Protein 1ODH (pdb70)

B-factor: mean 54.85, std 16.56, range [14.42, 100.0]

GO terms:
  GO:0005634 nucleus (C, IDA)
  GO:0003677 DNA binding (F, IDA)
  GO:0008270 zinc ion binding (F, IDA)
  GO:0060018 astrocyte fate commitment (P, IDA)
  GO:0003700 DNA-binding transcription factor activity (F, TAS)
  GO:0060143 positive regulation of syncytium formation by plasma membrane fusion (P, IGI)
  GO:0045944 positive regulation of transcription by RNA polymerase II (P, IMP)
  GO:0060670 branching involved in labyrinthine layer morphogenesis (P, IMP)
  GO:0060706 cell differentiation involved in embryonic placenta development (P, IMP)
  GO:0005515 protein binding (F, I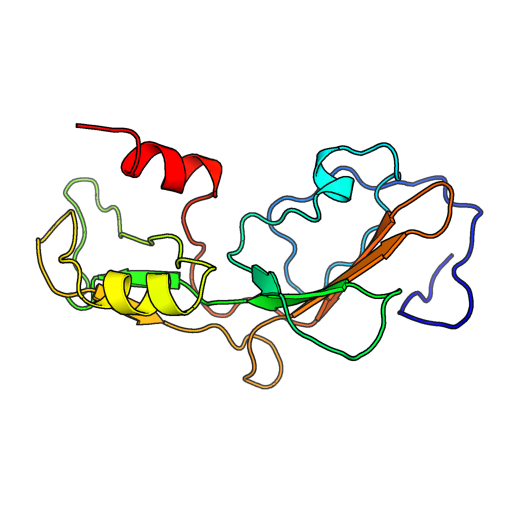PI)

Secondary structure (P-SEA, 3-state):
ccccccccccccccccccccccccccccccccccccccccccccccbbbbbbccccccbbbbbccccccccccccccbbbbbbbcccaaaaaaaaaaccccccccbbbbbbbcccccccbbbbbbbcccbbbbbbcbbbcccccccaaaaaaaaacc

Nearest PDB structures (foldseek):
  1odh-assembly1_A  TM=1.006E+00  e=2.316E-30  Mus musculus
  3tl1-assembly2_B  TM=2.366E-01  e=4.642E-01  Streptomyces coelicolor
  7wh0-assembly1_B-2  TM=6.502E-01  e=5.167E+00  Caenorhabditis elegans
  8epv-assembly1_A  TM=2.081E-01  e=7.929E+00  Felis catus

InterPro domains:
  IPR003902 Transcription regulator GCM domain [PF03615] (30-167)
  IPR003902 Transcription regulator GCM domain [PS50807] (14-169)
  IPR036115 GCM domain superfamily [SSF90073] (14-170)
  IPR039791 Chorion-specific transcription factor GCM [PTHR12414] (4-435)
  IPR043020 GCM domain, large subdomain [G3DSA:2.20.25.670] (44-157)
  IPR043021 GCM, small domain [G3DSA:3.30.70.3530] (79-167)

Solvent-accessible surface area: 10121 Å² total

Radius of gyration: 17.41 Å; Cα contacts (8 Å, |Δi|>4): 310; chains: 1; bounding box: 42×50×30 Å

CATH classification: 2.20.25.670 (+1 more: 3.30.70.3530)

Foldseek 3Di:
DPDDDPDPDDDDPDPDQDDDDAADFDWDKGWHFCVRVCVVVVHHQFQWEWDDPPDPFKTKTFGFAWKFAPVQDAAPVRHGATAHADRPVVVNVVVQQAADPGPRHGMDGGGWQQAVGGTKMKIWGADPRTIIITIGGGTPHDGHGGPVRNVVVVPDD

Structure (mmCIF, N/CA/C/O backbone):
data_1ODH
#
_entry.id   1ODH
#
_cell.length_a   41.810
_cell.length_b   52.910
_cell.length_c   62.970
_cell.angle_alpha   90.00
_cell.angle_beta   103.24
_cell.angle_gamma   90.00
#
_symmetry.space_group_name_H-M   'P 1 21 1'
#
loop_
_entity.id
_entity.type
_entity.pdbx_description
1 polymer MGCM1
2 polymer "5'-D(*CP*GP*AP*TP*GP*CP*GP*GP*GP*TP *GP*CP*A)-3'"
3 polymer "5'-D(*TP*GP*CP*AP*CP*CP*CP*GP*CP*AP *TP*CP*G)-3'"
4 non-polymer 'ZINC ION'
5 water water
#
loop_
_atom_site.group_PDB
_atom_site.id
_atom_site.type_symbol
_atom_site.label_atom_id
_atom_site.label_alt_id
_atom_site.label_comp_id
_atom_site.label_asym_id
_atom_site.label_entity_id
_atom_site.label_seq_id
_atom_site.pdbx_PDB_ins_code
_atom_site.Cartn_x
_atom_site.Cartn_y
_atom_site.Cartn_z
_atom_site.occupancy
_atom_site.B_iso_or_equiv
_atom_site.auth_seq_id
_atom_site.auth_comp_id
_atom_site.auth_asym_id
_atom_site.auth_atom_id
_atom_site.pdbx_PDB_model_num
ATOM 1 N N . LEU A 1 14 ? 10.476 41.086 57.572 1.00 86.83 14 LEU A N 1
ATOM 2 C CA . LEU A 1 14 ? 9.020 40.840 57.766 1.00 87.75 14 LEU A CA 1
ATOM 3 C C . LEU A 1 14 ? 8.757 39.378 58.120 1.00 88.21 14 LEU A C 1
ATOM 4 O O . LEU A 1 14 ? 9.624 38.704 58.676 1.00 88.27 14 LEU A O 1
ATOM 6 N N . SER A 1 15 ? 7.562 38.894 57.785 1.00 88.99 15 SER A N 1
ATOM 7 C CA . SER A 1 15 ? 7.162 37.517 58.081 1.00 89.24 15 SER A CA 1
ATOM 8 C C . SER A 1 15 ? 7.074 36.607 56.844 1.00 89.09 15 SER A C 1
ATOM 9 O O . SER A 1 15 ? 7.991 35.818 56.588 1.00 88.98 15 SER A O 1
ATOM 11 N N . TRP A 1 16 ? 5.968 36.703 56.099 1.00 88.88 16 TRP A N 1
ATOM 12 C CA . TRP A 1 16 ? 5.760 35.898 54.888 1.00 88.26 16 TRP A CA 1
ATOM 13 C C . TRP A 1 16 ? 6.888 36.165 53.885 1.00 87.69 16 TRP A C 1
ATOM 14 O O . TRP A 1 16 ? 7.405 37.282 53.809 1.00 88.21 16 TRP A O 1
ATOM 16 N N . ASP A 1 17 ? 7.239 35.157 53.093 1.00 85.49 17 ASP A N 1
ATOM 17 C CA . ASP A 1 17 ? 8.350 35.288 52.159 1.00 83.18 17 ASP A CA 1
ATOM 18 C C . ASP A 1 17 ? 8.206 34.128 51.179 1.00 82.92 17 ASP A C 1
ATOM 19 O O . ASP A 1 17 ? 7.917 33.014 51.603 1.00 82.63 17 ASP A O 1
ATOM 24 N N . ILE A 1 18 ? 8.370 34.384 49.882 1.00 82.85 18 ILE A N 1
ATOM 25 C CA . ILE A 1 18 ? 8.316 33.324 48.864 1.00 83.23 18 ILE A CA 1
ATOM 26 C C . ILE A 1 18 ? 9.025 33.794 47.583 1.00 84.35 18 ILE A C 1
ATOM 27 O O . ILE A 1 18 ? 10.171 34.236 47.628 1.00 84.12 18 ILE A O 1
ATOM 32 N N . ASN A 1 19 ? 8.357 33.679 46.443 1.00 85.70 19 ASN A N 1
ATOM 33 C CA . ASN A 1 19 ? 8.919 34.105 45.165 1.00 86.30 19 ASN A CA 1
ATOM 34 C C . ASN A 1 19 ? 8.023 35.256 44.749 1.00 87.17 19 ASN A C 1
ATOM 35 O O . ASN A 1 19 ? 8.021 35.701 43.603 1.00 86.68 19 ASN A O 1
ATOM 40 N N . ASP A 1 20 ? 7.249 35.717 45.725 1.00 88.32 20 ASP A N 1
ATOM 41 C CA . ASP A 1 20 ? 6.297 36.801 45.559 1.00 89.41 20 ASP A CA 1
ATOM 42 C C . ASP A 1 20 ? 6.774 37.930 44.669 1.00 89.96 20 ASP A C 1
ATOM 43 O O . ASP A 1 20 ? 7.964 38.043 44.364 1.00 89.83 20 ASP A O 1
ATOM 48 N N . VAL A 1 21 ? 5.819 38.764 44.261 1.00 90.70 21 VAL A N 1
ATOM 49 C CA . VAL A 1 21 ? 6.093 39.912 43.408 1.00 91.11 21 VAL A CA 1
ATOM 50 C C . VAL A 1 21 ? 7.280 40.676 43.971 1.00 91.82 21 VAL A C 1
ATOM 51 O O . VAL A 1 21 ? 8.366 40.685 43.375 1.00 92.07 21 VAL A O 1
ATOM 55 N N . LYS A 1 22 ? 7.080 41.306 45.125 1.00 91.32 22 LYS A N 1
ATOM 56 C CA . LYS A 1 22 ? 8.159 42.042 45.739 1.00 90.96 22 LYS A CA 1
ATOM 57 C C . LYS A 1 22 ? 8.473 41.597 47.150 1.00 90.59 22 LYS A C 1
ATOM 58 O O . LYS A 1 22 ? 7.590 41.344 47.973 1.00 89.88 22 LYS A O 1
ATOM 64 N N . LEU A 1 23 ? 9.771 41.483 47.388 1.00 90.49 23 LEU A N 1
ATOM 65 C CA . LEU A 1 23 ? 10.327 41.058 48.658 1.00 91.17 23 LEU A CA 1
ATOM 66 C C . LEU A 1 23 ? 10.601 42.277 49.535 1.00 92.14 23 LEU A C 1
ATOM 67 O O . LEU A 1 23 ? 11.128 43.285 49.059 1.00 92.87 23 LEU A O 1
ATOM 72 N N . PRO A 1 24 ? 10.262 42.198 50.830 1.00 92.41 24 PRO A N 1
ATOM 73 C CA . PRO A 1 24 ? 10.502 43.330 51.733 1.00 93.01 24 PRO A CA 1
ATOM 74 C C . PRO A 1 24 ? 11.978 43.713 51.692 1.00 93.60 24 PRO A C 1
ATOM 75 O O . PRO A 1 24 ? 12.808 42.930 51.229 1.00 93.18 24 PRO A O 1
ATOM 79 N N . GLN A 1 25 ? 12.317 44.907 52.169 1.00 94.49 25 GLN A N 1
ATOM 80 C CA . GLN A 1 25 ? 13.715 45.316 52.148 1.00 95.70 25 GLN A CA 1
ATOM 81 C C . GLN A 1 25 ? 14.209 46.108 53.351 1.00 95.98 25 GLN A C 1
ATOM 82 O O . GLN A 1 25 ? 15.028 47.018 53.219 1.00 95.72 25 GLN A O 1
ATOM 88 N N . ASN A 1 26 ? 13.716 45.743 54.528 1.00 96.66 26 ASN A N 1
ATOM 89 C CA . ASN A 1 26 ? 14.122 46.391 55.766 1.00 97.64 26 ASN A CA 1
ATOM 90 C C . ASN A 1 26 ? 15.020 45.380 56.458 1.00 97.61 26 ASN A C 1
ATOM 91 O O . ASN A 1 26 ? 15.231 45.427 57.669 1.00 97.99 26 ASN A O 1
ATOM 96 N N . VAL A 1 27 ? 15.532 44.454 55.661 1.00 97.48 27 VAL A N 1
ATOM 97 C CA . VAL A 1 27 ? 16.404 43.393 56.137 1.00 97.69 27 VAL A CA 1
ATOM 98 C C . VAL A 1 27 ? 17.523 43.875 57.050 1.00 97.32 27 VAL A C 1
ATOM 99 O O . VAL A 1 27 ? 18.368 44.668 56.641 1.00 97.08 27 VAL A O 1
ATOM 103 N N . LYS A 1 28 ? 17.518 43.386 58.287 1.00 97.44 28 LYS A N 1
ATOM 104 C CA . LYS A 1 28 ? 18.550 43.719 59.267 1.00 97.35 28 LYS A CA 1
ATOM 105 C C . LYS A 1 28 ? 19.315 42.418 59.536 1.00 97.02 28 LYS A C 1
ATOM 106 O O . LYS A 1 28 ? 20.531 42.416 59.776 1.00 96.91 28 LYS A O 1
ATOM 112 N N . THR A 1 29 ? 18.575 41.312 59.473 1.00 95.85 29 THR A N 1
ATOM 113 C CA . THR A 1 29 ? 19.115 39.984 59.724 1.00 94.59 29 THR A CA 1
ATOM 114 C C . THR A 1 29 ? 19.505 39.194 58.475 1.00 93.37 29 THR A C 1
ATOM 115 O O . THR A 1 29 ? 18.735 38.358 57.991 1.00 93.21 29 THR A O 1
ATOM 119 N N . THR A 1 30 ? 20.701 39.459 57.957 1.00 91.54 30 THR A N 1
ATOM 120 C CA . THR A 1 30 ? 21.188 38.733 56.792 1.00 89.91 30 THR A CA 1
ATOM 121 C C . THR A 1 30 ? 21.884 37.465 57.288 1.00 88.89 30 THR A C 1
ATOM 122 O O . THR A 1 30 ? 23.080 37.478 57.574 1.00 89.59 30 THR A O 1
ATOM 126 N N . ASP A 1 31 ? 21.119 36.380 57.400 1.00 86.95 31 ASP A N 1
ATOM 127 C CA . ASP A 1 31 ? 21.628 35.087 57.861 1.00 85.21 31 ASP A CA 1
ATOM 128 C C . ASP A 1 31 ? 23.015 34.776 57.303 1.00 84.66 31 ASP A C 1
ATOM 129 O O . ASP A 1 31 ? 23.335 35.168 56.184 1.00 84.80 31 ASP A O 1
ATOM 134 N N . TRP A 1 32 ? 23.841 34.077 58.079 1.00 84.36 32 TRP A N 1
ATOM 135 C CA . TRP A 1 32 ? 25.179 33.714 57.612 1.00 83.54 32 TRP A CA 1
ATOM 136 C C . TRP A 1 32 ? 25.047 32.517 56.693 1.00 81.66 32 TRP A C 1
ATOM 137 O O . TRP A 1 32 ? 24.176 31.674 56.895 1.00 82.09 32 TRP A O 1
ATOM 148 N N . PHE A 1 33 ? 25.916 32.434 55.694 1.00 79.03 33 PHE A N 1
ATOM 149 C CA . PHE A 1 33 ? 25.840 31.351 54.725 1.00 76.51 33 PHE A CA 1
ATOM 150 C C . PHE A 1 33 ? 25.648 29.953 55.303 1.00 74.04 33 PHE A C 1
ATOM 151 O O . PHE A 1 33 ? 26.447 29.481 56.110 1.00 73.46 33 PHE A O 1
ATOM 159 N N . GLN A 1 34 ? 24.579 29.295 54.864 1.00 71.02 34 GLN A N 1
ATOM 160 C CA . GLN A 1 34 ? 24.263 27.951 55.319 1.00 67.72 34 GLN A CA 1
ATOM 161 C C . GLN A 1 34 ? 24.758 26.896 54.359 1.00 65.94 34 GLN A C 1
ATOM 162 O O . GLN A 1 34 ? 24.513 26.952 53.151 1.00 67.30 34 GLN A O 1
ATOM 168 N N . GLU A 1 35 ? 25.442 25.914 54.919 1.00 62.17 35 GLU A N 1
ATOM 169 C CA . GLU A 1 35 ? 26.009 24.843 54.140 1.00 58.62 35 GLU A CA 1
ATOM 170 C C . GLU A 1 35 ? 25.013 23.735 53.795 1.00 56.48 35 GLU A C 1
ATOM 171 O O . GLU A 1 35 ? 24.978 23.245 52.666 1.00 55.17 35 GLU A O 1
ATOM 177 N N . TRP A 1 36 ? 24.191 23.347 54.762 1.00 54.70 36 TRP A N 1
ATOM 178 C CA . TRP A 1 36 ? 23.244 22.265 54.538 1.00 52.37 36 TRP A CA 1
ATOM 179 C C . TRP A 1 36 ? 21.782 22.635 54.686 1.00 51.46 36 TRP A C 1
ATOM 180 O O . TRP A 1 36 ? 21.084 22.087 55.532 1.00 50.78 36 TRP A O 1
ATOM 191 N N . PRO A 1 37 ? 21.290 23.553 53.849 1.00 51.18 37 PRO A N 1
ATOM 192 C CA . PRO A 1 37 ? 19.882 23.959 53.935 1.00 50.51 37 PRO A CA 1
ATOM 193 C C . PRO A 1 37 ? 18.968 22.741 53.896 1.00 49.73 37 PRO A C 1
ATOM 194 O O . PRO A 1 37 ? 18.963 21.998 52.916 1.00 50.21 37 PRO A O 1
ATOM 198 N N . ASP A 1 38 ? 18.198 22.531 54.958 1.00 49.05 38 ASP A N 1
ATOM 199 C CA . ASP A 1 38 ? 17.288 21.390 55.009 1.00 48.42 38 ASP A CA 1
ATOM 200 C C . ASP A 1 38 ? 16.014 21.719 55.786 1.00 48.71 38 ASP A C 1
ATOM 201 O O . ASP A 1 38 ? 16.010 22.591 56.652 1.00 48.32 38 ASP A O 1
ATOM 206 N N . SER A 1 39 ? 14.933 21.011 55.472 1.00 49.25 39 SER A N 1
ATOM 207 C CA . SER A 1 39 ? 13.657 21.209 56.148 1.00 49.70 39 SER A CA 1
ATOM 208 C C . SER A 1 39 ? 12.967 22.513 55.751 1.00 49.65 39 SER A C 1
ATOM 209 O O . SER A 1 39 ? 12.425 23.221 56.596 1.00 50.00 39 SER A O 1
ATOM 212 N N . TYR A 1 40 ? 12.998 22.830 54.464 1.00 49.03 40 TYR A N 1
ATOM 213 C CA . TYR A 1 40 ? 12.346 24.027 53.962 1.00 47.83 40 TYR A CA 1
ATOM 214 C C . TYR A 1 40 ? 12.948 25.348 54.455 1.00 48.55 40 TYR A C 1
ATOM 215 O O . TYR A 1 40 ? 12.236 26.342 54.561 1.00 48.81 40 TYR A O 1
ATOM 224 N N . VAL A 1 41 ? 14.247 25.377 54.738 1.00 48.94 41 VAL A N 1
ATOM 225 C CA . VAL A 1 41 ? 14.886 26.608 55.220 1.00 49.94 41 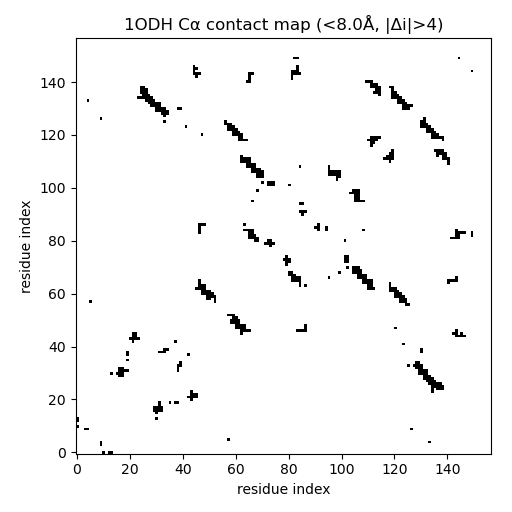VAL A CA 1
ATOM 226 C C . VAL A 1 41 ? 14.755 27.747 54.220 1.00 50.21 41 VAL A C 1
ATOM 227 O O . VAL A 1 41 ? 14.728 27.511 53.008 1.00 50.69 41 VAL A O 1
ATOM 231 N N . LYS A 1 42 ? 14.687 28.976 54.736 1.00 49.71 42 LYS A N 1
ATOM 232 C CA . LYS A 1 42 ? 14.629 30.192 53.914 1.00 49.64 42 LYS A CA 1
ATOM 233 C C . LYS A 1 42 ? 15.668 31.118 54.506 1.00 49.60 42 LYS A C 1
ATOM 234 O O . LYS A 1 42 ? 15.796 31.175 55.710 1.00 50.09 42 LYS A O 1
ATOM 240 N N . HIS A 1 43 ? 16.412 31.843 53.682 1.00 51.69 43 HIS A N 1
ATOM 241 C CA . HIS A 1 43 ? 17.422 32.762 54.206 1.00 54.07 43 HIS A CA 1
ATOM 242 C C . HIS A 1 43 ? 17.367 34.121 53.537 1.00 55.56 43 HIS A C 1
ATOM 243 O O . HIS A 1 43 ? 16.478 34.377 52.732 1.00 56.28 43 HIS A O 1
ATOM 250 N N . ILE A 1 44 ? 18.303 35.000 53.881 1.00 56.99 44 ILE A N 1
ATOM 251 C CA . ILE A 1 44 ? 18.319 36.335 53.293 1.00 58.62 44 ILE A CA 1
ATOM 252 C C . ILE A 1 44 ? 19.745 36.814 53.019 1.00 59.98 44 ILE A C 1
ATOM 253 O O . ILE A 1 44 ? 19.972 38.004 52.826 1.00 61.47 44 ILE A O 1
ATOM 258 N N . TYR A 1 45 ? 20.696 35.884 53.013 1.00 60.52 45 TYR A N 1
ATOM 259 C CA . TYR A 1 45 ? 22.110 36.179 52.765 1.00 60.39 45 TYR A CA 1
ATOM 260 C C . TYR A 1 45 ? 22.350 37.542 52.105 1.00 60.18 45 TYR A C 1
ATOM 261 O O . TYR A 1 45 ? 21.560 37.968 51.269 1.00 60.30 45 TYR A O 1
ATOM 270 N N . SER A 1 46 ? 23.441 38.217 52.460 1.00 60.45 46 SER A N 1
ATOM 271 C CA . SER A 1 46 ? 23.773 39.506 51.835 1.00 60.42 46 SER A CA 1
ATOM 272 C C . SER A 1 46 ? 24.263 39.235 50.416 1.00 59.76 46 SER A C 1
ATOM 273 O O . SER A 1 46 ? 24.840 38.187 50.166 1.00 59.98 46 SER A O 1
ATOM 276 N N . SER A 1 47 ? 24.066 40.162 49.485 1.00 59.53 47 SER A N 1
ATOM 277 C CA . SER A 1 47 ? 24.525 39.896 48.127 1.00 60.94 47 SER A CA 1
ATOM 278 C C . SER A 1 47 ? 26.035 40.073 47.926 1.00 61.62 47 SER A C 1
ATOM 279 O O . SER A 1 47 ? 26.545 39.900 46.821 1.00 62.86 47 SER A O 1
ATOM 282 N N . ASP A 1 48 ? 26.757 40.404 48.988 1.00 62.19 48 ASP A N 1
ATOM 283 C CA . ASP A 1 48 ? 28.205 40.547 48.874 1.00 63.49 48 ASP A CA 1
ATOM 284 C C . ASP A 1 48 ? 28.813 39.219 49.292 1.00 63.42 48 A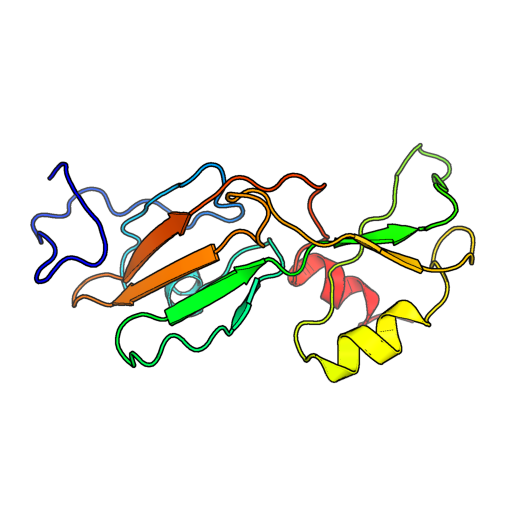SP A C 1
ATOM 285 O O . ASP A 1 48 ? 30.015 38.978 49.113 1.00 62.54 48 ASP A O 1
ATOM 290 N N . ASP A 1 49 ? 27.946 38.371 49.852 1.00 63.38 49 ASP A N 1
ATOM 291 C CA . ASP A 1 49 ? 28.283 37.030 50.346 1.00 63.20 49 ASP A CA 1
ATOM 292 C C . ASP A 1 49 ? 28.750 36.104 49.217 1.00 63.23 49 ASP A C 1
ATOM 293 O O . ASP A 1 49 ? 27.944 35.487 48.514 1.00 62.93 49 ASP A O 1
ATOM 298 N N . ARG A 1 50 ? 30.063 35.992 49.073 1.00 62.51 50 ARG A N 1
ATOM 299 C CA . ARG A 1 50 ? 30.654 35.186 48.023 1.00 61.52 50 ARG A CA 1
ATOM 300 C C . ARG A 1 50 ? 30.149 33.766 47.891 1.00 59.68 50 ARG A C 1
ATOM 301 O O . ARG A 1 50 ? 30.101 33.239 46.787 1.00 60.10 50 ARG A O 1
ATOM 309 N N . ASN A 1 51 ? 29.796 33.121 48.994 1.00 56.58 51 ASN A N 1
ATOM 310 C CA . ASN A 1 51 ? 29.314 31.756 48.871 1.00 54.17 51 ASN A CA 1
ATOM 311 C C . ASN A 1 51 ? 27.833 31.748 48.511 1.00 52.64 51 ASN A C 1
ATOM 312 O O . ASN A 1 51 ? 27.333 30.794 47.915 1.00 52.11 51 ASN A O 1
ATOM 317 N N . ALA A 1 52 ? 27.139 32.827 48.854 1.00 51.06 52 ALA A N 1
ATOM 318 C CA . ALA A 1 52 ? 25.720 32.945 48.541 1.00 50.58 52 ALA A CA 1
ATOM 319 C C . ALA A 1 52 ? 25.613 33.395 47.090 1.00 50.60 52 ALA A C 1
ATOM 320 O O . ALA A 1 52 ? 24.626 33.117 46.405 1.00 50.83 52 ALA A O 1
ATOM 322 N N . GLN A 1 53 ? 26.637 34.096 46.619 1.00 49.91 53 GLN A N 1
ATOM 323 C CA . GLN A 1 53 ? 26.641 34.560 45.245 1.00 49.19 53 GLN A CA 1
ATOM 324 C C . GLN A 1 53 ? 26.719 33.340 44.343 1.00 49.39 53 GLN A C 1
ATOM 325 O O . GLN A 1 53 ? 25.954 33.221 43.397 1.00 51.69 53 GLN A O 1
ATOM 331 N N . ARG A 1 54 ? 27.642 32.433 44.656 1.00 48.39 54 ARG A N 1
ATOM 332 C CA . ARG A 1 54 ? 27.847 31.211 43.885 1.00 46.44 54 ARG A CA 1
ATOM 333 C C . ARG A 1 54 ? 26.763 30.161 44.126 1.00 44.71 54 ARG A C 1
ATOM 334 O O . ARG A 1 54 ? 26.899 29.020 43.691 1.00 45.35 54 ARG A O 1
ATOM 342 N N . HIS A 1 55 ? 25.694 30.551 44.817 1.00 42.47 55 HIS A N 1
ATOM 343 C CA . HIS A 1 55 ? 24.565 29.662 45.120 1.00 40.41 55 HIS A CA 1
ATOM 344 C C . HIS A 1 55 ? 25.027 28.288 45.544 1.00 39.47 55 HIS A C 1
ATOM 345 O O . HIS A 1 55 ? 24.656 27.285 44.927 1.00 40.15 55 HIS A O 1
ATOM 352 N N . LEU A 1 56 ? 25.822 28.244 46.606 1.00 36.83 56 LEU A N 1
ATOM 353 C CA . LEU A 1 56 ? 26.358 26.992 47.093 1.00 34.45 56 LEU A CA 1
ATOM 354 C C . LEU A 1 56 ? 25.465 26.223 48.053 1.00 36.25 56 LEU A C 1
ATOM 355 O O . LEU A 1 56 ? 24.532 26.752 48.659 1.00 38.35 56 LEU A O 1
ATOM 360 N N . SER A 1 57 ? 25.782 24.948 48.189 1.00 37.12 57 SER A N 1
ATOM 361 C CA . SER A 1 57 ? 25.056 24.044 49.064 1.00 38.20 57 SER A CA 1
ATOM 362 C C . SER A 1 57 ? 25.955 22.821 49.089 1.00 38.73 57 SER A C 1
ATOM 363 O O . SER A 1 57 ? 26.540 22.456 48.068 1.00 38.14 57 SER A O 1
ATOM 366 N N . SER A 1 58 ? 26.112 22.201 50.248 1.00 40.25 58 SER A N 1
ATOM 367 C CA . SER A 1 58 ? 26.968 21.039 50.275 1.00 41.02 58 SER A CA 1
ATOM 368 C C . SER A 1 58 ? 26.184 19.810 49.884 1.00 41.21 58 SER A C 1
ATOM 369 O O . SER A 1 58 ? 26.719 18.705 49.845 1.00 41.18 58 SER A O 1
ATOM 372 N N . TRP A 1 59 ? 24.904 20.023 49.589 1.00 41.44 59 TRP A N 1
ATOM 373 C CA . TRP A 1 59 ? 24.052 18.962 49.089 1.00 41.99 59 TRP A CA 1
ATOM 374 C C . TRP A 1 59 ? 24.324 19.067 47.575 1.00 41.57 59 TRP A C 1
ATOM 375 O O . TRP A 1 59 ? 24.563 20.162 47.067 1.00 41.49 59 TRP A O 1
ATOM 386 N N . ALA A 1 60 ? 24.319 17.948 46.856 1.00 40.92 60 ALA A N 1
ATOM 387 C CA . ALA A 1 60 ? 24.591 17.973 45.420 1.00 39.49 60 ALA A CA 1
ATOM 388 C C . ALA A 1 60 ? 23.321 18.416 44.729 1.00 39.65 60 ALA A C 1
ATOM 389 O O . ALA A 1 60 ? 22.380 17.641 44.598 1.00 41.80 60 ALA A O 1
ATOM 391 N N . MET A 1 61 ? 23.294 19.668 44.293 1.00 38.70 61 MET A N 1
ATOM 392 C CA . MET A 1 61 ? 22.113 20.227 43.651 1.00 38.24 61 MET A CA 1
ATOM 393 C C . MET A 1 61 ? 22.372 20.504 42.188 1.00 38.17 61 MET A C 1
ATOM 394 O O . MET A 1 61 ? 23.389 21.111 41.855 1.00 39.09 61 MET A O 1
ATOM 399 N N . ARG A 1 62 ? 21.470 20.075 41.308 1.00 37.22 62 ARG A N 1
ATOM 400 C CA . ARG A 1 62 ? 21.682 20.328 39.887 1.00 37.82 62 ARG A CA 1
ATOM 401 C C . ARG A 1 62 ? 20.712 21.364 39.347 1.00 39.79 62 ARG A C 1
ATOM 402 O O . ARG A 1 62 ? 19.569 21.474 39.805 1.00 40.61 62 ARG A O 1
ATOM 410 N N . ASN A 1 63 ? 21.189 22.128 38.371 1.00 40.49 63 ASN A N 1
ATOM 411 C CA . ASN A 1 63 ? 20.410 23.175 37.750 1.00 39.85 63 ASN A CA 1
ATOM 412 C C . ASN A 1 63 ? 19.094 22.619 37.241 1.00 39.26 63 ASN A C 1
ATOM 413 O O . ASN A 1 63 ? 19.038 21.497 36.762 1.00 38.10 63 ASN A O 1
ATOM 418 N N . THR A 1 64 ? 18.025 23.390 37.383 1.00 40.14 64 THR A N 1
ATOM 419 C CA . THR A 1 64 ? 16.710 22.969 36.913 1.00 41.58 64 THR A CA 1
ATOM 420 C C . THR A 1 64 ? 16.116 24.185 36.201 1.00 43.47 64 THR A C 1
ATOM 421 O O . THR A 1 64 ? 16.195 25.309 36.702 1.00 44.68 64 THR A O 1
ATOM 425 N N . ASN A 1 65 ? 15.537 23.963 35.027 1.00 45.16 65 ASN A N 1
ATOM 426 C CA . ASN A 1 65 ? 14.965 25.051 34.240 1.00 46.12 65 ASN A CA 1
ATOM 427 C C . ASN A 1 65 ? 13.497 25.306 34.528 1.00 45.46 65 ASN A C 1
ATOM 428 O O . ASN A 1 65 ? 12.644 24.500 34.169 1.00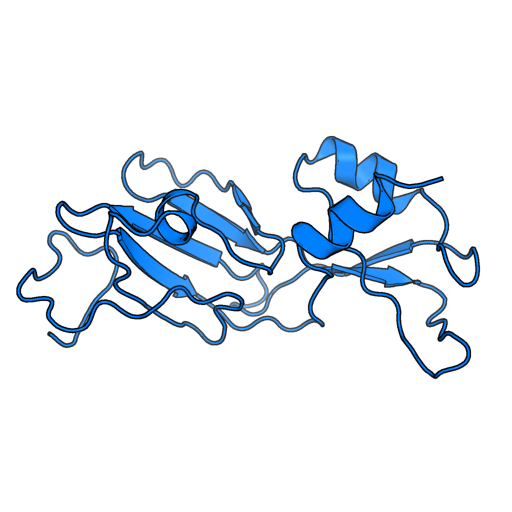 46.30 65 ASN A O 1
ATOM 433 N N . ASN A 1 66 ? 13.213 26.436 35.169 1.00 44.62 66 ASN A N 1
ATOM 434 C CA . ASN A 1 66 ? 11.842 26.816 35.506 1.00 43.76 66 ASN A CA 1
ATOM 435 C C . ASN A 1 66 ? 11.374 27.968 34.610 1.00 45.26 66 ASN A C 1
ATOM 436 O O . ASN A 1 66 ? 10.341 28.591 34.870 1.00 46.20 66 ASN A O 1
ATOM 441 N N . HIS A 1 67 ? 12.142 28.245 33.557 1.00 45.29 67 HIS A N 1
ATOM 442 C CA . HIS A 1 67 ? 11.817 29.314 32.614 1.00 45.04 67 HIS A CA 1
ATOM 443 C C . HIS A 1 67 ? 11.610 30.629 33.345 1.00 46.19 67 HIS A C 1
ATOM 444 O O . HIS A 1 67 ? 10.528 31.209 33.310 1.00 47.78 67 HIS A O 1
ATOM 451 N N . ASN A 1 68 ? 12.674 31.104 33.987 1.00 47.03 68 ASN A N 1
ATOM 452 C CA . ASN A 1 68 ? 12.627 32.331 34.766 1.00 47.06 68 ASN A CA 1
ATOM 453 C C . ASN A 1 68 ? 14.056 32.788 35.062 1.00 48.23 68 ASN A C 1
ATOM 454 O O . ASN A 1 68 ? 14.723 32.235 35.939 1.00 49.60 68 ASN A O 1
ATOM 459 N N . SER A 1 69 ? 14.526 33.800 34.346 1.00 48.50 69 SER A N 1
ATOM 460 C CA . SER A 1 69 ? 15.885 34.271 34.550 1.00 50.04 69 SER A CA 1
ATOM 461 C C . SER A 1 69 ? 16.104 34.910 35.895 1.00 50.68 69 SER A C 1
ATOM 462 O O . SER A 1 69 ? 17.241 35.210 36.256 1.00 50.38 69 SER A O 1
ATOM 465 N N . ARG A 1 70 ? 15.021 35.120 36.634 1.00 51.52 70 ARG A N 1
ATOM 466 C CA . ARG A 1 70 ? 15.106 35.757 37.946 1.00 53.29 70 ARG A CA 1
ATOM 467 C C . ARG A 1 70 ? 15.217 34.797 39.128 1.00 50.81 70 ARG A C 1
ATOM 468 O O . ARG A 1 70 ? 15.772 35.144 40.170 1.00 49.49 70 ARG A O 1
ATOM 476 N N . ILE A 1 71 ? 14.674 33.597 38.970 1.00 48.98 71 ILE A N 1
ATOM 477 C CA . ILE A 1 71 ? 14.731 32.609 40.030 1.00 46.78 71 ILE A CA 1
ATOM 478 C C . ILE A 1 71 ? 15.515 31.401 39.600 1.00 45.06 71 ILE A C 1
ATOM 479 O O . ILE A 1 71 ? 15.066 30.629 38.743 1.00 44.68 71 ILE A O 1
ATOM 484 N N . LEU A 1 72 ? 16.687 31.251 40.209 1.00 42.63 72 LEU A N 1
ATOM 485 C CA . LEU A 1 72 ? 17.571 30.130 39.944 1.00 39.79 72 LEU A CA 1
ATOM 486 C C . LEU A 1 72 ? 17.076 28.958 40.777 1.00 38.59 72 LEU A C 1
ATOM 487 O O . LEU A 1 72 ? 17.182 28.964 41.998 1.00 38.96 72 LEU A O 1
ATOM 492 N N . LYS A 1 73 ? 16.515 27.964 40.104 1.00 36.69 73 LYS A N 1
ATOM 493 C CA . LYS A 1 73 ? 15.993 26.784 40.766 1.00 34.56 73 LYS A CA 1
ATOM 494 C C . LYS A 1 73 ? 16.993 25.660 40.524 1.00 34.93 73 LYS A C 1
ATOM 495 O O . LYS A 1 73 ? 17.625 25.601 39.465 1.00 33.24 73 LYS A O 1
ATOM 501 N N . LYS A 1 74 ? 17.152 24.790 41.517 1.00 34.83 74 LYS A N 1
ATOM 502 C CA . LYS A 1 74 ? 18.075 23.655 41.430 1.00 35.51 74 LYS A CA 1
ATOM 503 C C . LYS A 1 74 ? 17.511 22.511 42.276 1.00 38.04 74 LYS A C 1
ATOM 504 O O . LYS A 1 74 ? 17.010 22.748 43.377 1.00 39.83 74 LYS A O 1
ATOM 510 N N . SER A 1 75 ? 17.578 21.279 41.772 1.00 39.06 75 SER A N 1
ATOM 511 C CA . SER A 1 75 ? 17.057 20.138 42.521 1.00 39.99 75 SER A CA 1
ATOM 512 C C . SER A 1 75 ? 18.134 19.135 42.969 1.00 40.27 75 SER A C 1
ATOM 513 O O . SER A 1 75 ? 19.143 18.934 42.284 1.00 40.76 75 SER A O 1
ATOM 516 N N . CYS A 1 76 ? 17.905 18.520 44.132 1.00 39.22 76 CYS A N 1
ATOM 517 C CA . CYS A 1 76 ? 18.828 17.561 44.738 1.00 37.11 76 CYS A CA 1
ATOM 518 C C . CYS A 1 76 ? 19.048 16.258 43.979 1.00 36.69 76 CYS A C 1
ATOM 519 O O . CYS A 1 76 ? 18.108 15.517 43.689 1.00 35.14 76 CYS A O 1
ATOM 522 N N . LEU A 1 77 ? 20.320 15.975 43.703 1.00 36.91 77 LEU A N 1
ATOM 523 C CA . LEU A 1 77 ? 20.748 14.788 42.958 1.00 37.51 77 LEU A CA 1
ATOM 524 C C . LEU A 1 77 ? 20.677 13.443 43.681 1.00 38.79 77 LEU A C 1
ATOM 525 O O . LEU A 1 77 ? 20.571 12.387 43.040 1.00 39.17 77 LEU A O 1
ATOM 530 N N . GLY A 1 78 ? 20.736 13.489 45.008 1.00 39.29 78 GLY A N 1
ATOM 531 C CA . GLY A 1 78 ? 20.711 12.278 45.805 1.00 40.17 78 GLY A CA 1
ATOM 532 C C . GLY A 1 78 ? 22.085 12.115 46.423 1.00 41.89 78 GLY A C 1
ATOM 533 O O . GLY A 1 78 ? 22.669 13.094 46.903 1.00 41.87 78 GLY A O 1
ATOM 534 N N . VAL A 1 79 ? 22.605 10.888 46.410 1.00 42.61 79 VAL A N 1
ATOM 535 C CA . VAL A 1 79 ? 23.932 10.599 46.952 1.00 42.93 79 VAL A CA 1
ATOM 536 C C . VAL A 1 79 ? 24.342 9.217 46.478 1.00 44.49 79 VAL A C 1
ATOM 537 O O . VAL A 1 79 ? 23.501 8.320 46.389 1.00 45.57 79 VAL A O 1
ATOM 541 N N . VAL A 1 80 ? 25.626 9.052 46.168 1.00 44.70 80 VAL A N 1
ATOM 542 C CA . VAL A 1 80 ? 26.148 7.773 45.697 1.00 44.65 80 VAL A CA 1
ATOM 543 C C . VAL A 1 80 ? 26.656 6.950 46.861 1.00 45.61 80 VAL A C 1
ATOM 544 O O . VAL A 1 80 ? 27.503 7.406 47.626 1.00 46.06 80 VAL A O 1
ATOM 548 N N . VAL A 1 81 ? 26.166 5.726 46.982 1.00 46.00 81 VAL A N 1
ATOM 549 C CA . VAL A 1 81 ? 26.603 4.856 48.062 1.00 46.65 81 VAL A CA 1
ATOM 550 C C . VAL A 1 81 ? 27.166 3.561 47.495 1.00 47.78 81 VAL A C 1
ATOM 551 O O . VAL A 1 81 ? 27.127 3.348 46.288 1.00 48.43 81 VAL A O 1
ATOM 555 N N . CYS A 1 82 ? 27.708 2.711 48.363 1.00 49.05 82 CYS A N 1
ATOM 556 C CA . CYS A 1 82 ? 28.232 1.415 47.942 1.00 50.46 82 CYS A CA 1
ATOM 557 C C . CYS A 1 82 ? 27.079 0.422 48.003 1.00 53.20 82 CYS A C 1
ATOM 558 O O . CYS A 1 82 ? 26.586 0.103 49.087 1.00 53.90 82 CYS A O 1
ATOM 561 N N . SER A 1 83 ? 26.649 -0.073 46.845 1.00 55.88 83 SER A N 1
ATOM 562 C CA . SER A 1 83 ? 25.527 -1.005 46.793 1.00 57.98 83 SER A CA 1
ATOM 563 C C . SER A 1 83 ? 25.744 -2.252 47.646 1.00 59.41 83 SER A C 1
ATOM 564 O O . SER A 1 83 ? 24.782 -2.919 48.037 1.00 60.04 83 SER A O 1
ATOM 567 N N . ARG A 1 84 ? 27.004 -2.556 47.944 1.00 60.27 84 ARG A N 1
ATOM 568 C CA . ARG A 1 84 ? 27.334 -3.722 48.748 1.00 61.04 84 ARG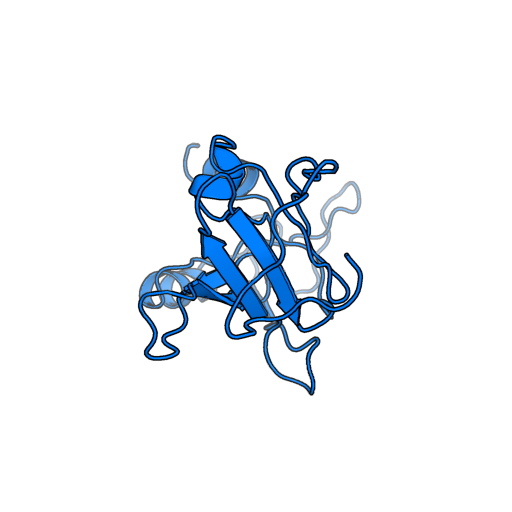 A CA 1
ATOM 569 C C . ARG A 1 84 ? 27.237 -3.424 50.259 1.00 62.02 84 ARG A C 1
ATOM 570 O O . ARG A 1 84 ? 27.761 -4.172 51.089 1.00 62.59 84 ARG A O 1
ATOM 578 N N . ASP A 1 85 ? 26.562 -2.325 50.605 1.00 62.32 85 ASP A N 1
ATOM 579 C CA . ASP A 1 85 ? 26.357 -1.921 52.002 1.00 62.00 85 ASP A CA 1
ATOM 580 C C . ASP A 1 85 ? 27.658 -1.752 52.813 1.00 61.07 85 ASP A C 1
ATOM 581 O O . ASP A 1 85 ? 27.634 -1.312 53.964 1.00 59.55 85 ASP A O 1
ATOM 586 N N . CYS A 1 86 ? 28.781 -2.096 52.193 1.00 60.47 86 CYS A N 1
ATOM 587 C CA . CYS A 1 86 ? 30.108 -2.014 52.794 1.00 60.55 86 CYS A CA 1
ATOM 588 C C . CYS A 1 86 ? 30.336 -0.938 53.859 1.00 61.09 86 CYS A C 1
ATOM 589 O O . CYS A 1 86 ? 29.711 0.122 53.837 1.00 61.52 86 CYS A O 1
ATOM 592 N N . SER A 1 87 ? 31.269 -1.222 54.769 1.00 61.32 87 SER A N 1
ATOM 593 C CA . SER A 1 87 ? 31.653 -0.314 55.853 1.00 61.51 87 SER A CA 1
ATOM 594 C C . SER A 1 87 ? 33.155 -0.481 56.086 1.00 62.71 87 SER A C 1
ATOM 595 O O . SER A 1 87 ? 33.628 -1.607 56.180 1.00 64.91 87 SER A O 1
ATOM 598 N N . THR A 1 88 ? 33.905 0.618 56.183 1.00 63.82 88 THR A N 1
ATOM 599 C CA . THR A 1 88 ? 35.360 0.538 56.387 1.00 64.36 88 THR A CA 1
ATOM 600 C C . THR A 1 88 ? 35.744 -0.213 57.662 1.00 66.59 88 THR A C 1
ATOM 601 O O . THR A 1 88 ? 34.981 -1.022 58.178 1.00 66.40 88 THR A O 1
ATOM 605 N N . GLU A 1 89 ? 36.943 0.045 58.166 1.00 70.33 89 GLU A N 1
ATOM 606 C CA . GLU A 1 89 ? 37.388 -0.615 59.388 1.00 73.82 89 GLU A CA 1
ATOM 607 C C . GLU A 1 89 ? 37.041 0.187 60.637 1.00 74.00 89 GLU A C 1
ATOM 608 O O . GLU A 1 89 ? 36.825 -0.385 61.704 1.00 74.31 89 GLU A O 1
ATOM 614 N N . GLU A 1 90 ? 36.997 1.511 60.506 1.00 73.92 90 GLU A N 1
ATOM 615 C CA . GLU A 1 90 ? 36.646 2.362 61.631 1.00 73.28 90 GLU A CA 1
ATOM 616 C C . GLU A 1 90 ? 35.141 2.610 61.595 1.00 72.38 90 GLU A C 1
ATOM 617 O O . GLU A 1 90 ? 34.636 3.568 62.182 1.00 72.80 90 GLU A O 1
ATOM 623 N N . GLY A 1 91 ? 34.435 1.723 60.894 1.00 71.12 91 GLY A N 1
ATOM 624 C CA . GLY A 1 91 ? 32.988 1.811 60.782 1.00 70.09 91 GLY A CA 1
ATOM 625 C C . GLY A 1 91 ? 32.457 2.978 59.971 1.00 69.29 91 GLY A C 1
ATOM 626 O O . GLY A 1 91 ? 31.392 3.516 60.264 1.00 69.54 91 GLY A O 1
ATOM 627 N N . ARG A 1 92 ? 33.186 3.368 58.937 1.00 68.95 92 ARG A N 1
ATOM 628 C CA . ARG A 1 92 ? 32.757 4.486 58.116 1.00 68.57 92 ARG A CA 1
ATOM 629 C C . ARG A 1 92 ? 32.062 4.013 56.847 1.00 66.15 92 ARG A C 1
ATOM 630 O O . ARG A 1 92 ? 32.589 3.172 56.123 1.00 65.58 92 ARG A O 1
ATOM 638 N N . LYS A 1 93 ? 30.867 4.543 56.598 1.00 63.90 93 LYS A N 1
ATOM 639 C CA . LYS A 1 93 ? 30.100 4.210 55.397 1.00 61.74 93 LYS A CA 1
ATOM 640 C C . LYS A 1 93 ? 30.509 5.205 54.309 1.00 59.63 93 LYS A C 1
ATOM 641 O O . LYS A 1 93 ? 30.949 6.313 54.621 1.00 60.66 93 LYS A O 1
ATOM 647 N N . ILE A 1 94 ? 30.365 4.826 53.041 1.00 56.39 94 ILE A N 1
ATOM 648 C CA . ILE A 1 94 ? 30.780 5.695 51.936 1.00 52.50 94 ILE A CA 1
ATOM 649 C C . ILE A 1 94 ? 29.660 6.430 51.202 1.00 50.13 94 ILE A C 1
ATOM 650 O O . ILE A 1 94 ? 28.796 5.797 50.613 1.00 51.58 94 ILE A O 1
ATOM 655 N N . TYR A 1 95 ? 29.680 7.762 51.236 1.00 46.72 95 TYR A N 1
ATOM 656 C CA . TYR A 1 95 ? 28.677 8.559 50.531 1.00 43.46 95 TYR A CA 1
ATOM 657 C C . TYR A 1 95 ? 29.361 9.529 49.592 1.00 41.74 95 TYR A C 1
ATOM 658 O O . TYR A 1 95 ? 29.727 10.637 49.973 1.00 39.98 95 TYR A O 1
ATOM 667 N N . LEU A 1 96 ? 29.532 9.095 48.354 1.00 40.33 96 LEU A N 1
ATOM 668 C CA . LEU A 1 96 ? 30.163 9.909 47.345 1.00 38.05 96 LEU A CA 1
ATOM 669 C C . LEU A 1 96 ? 29.238 11.001 46.830 1.00 37.59 96 LEU A C 1
ATOM 670 O O . LEU A 1 96 ? 28.011 10.852 46.785 1.00 36.85 96 LEU A O 1
ATOM 675 N N . ARG A 1 97 ? 29.852 12.107 46.441 1.00 36.20 97 ARG A N 1
ATOM 676 C CA . ARG A 1 97 ? 29.125 13.241 45.913 1.00 35.37 97 ARG A CA 1
ATOM 677 C C . ARG A 1 97 ? 28.814 12.971 44.433 1.00 35.84 97 ARG A C 1
ATOM 678 O O . ARG A 1 97 ? 29.735 12.771 43.629 1.00 36.50 97 ARG A O 1
ATOM 686 N N . PRO A 1 98 ? 27.515 12.948 44.054 1.00 34.84 98 PRO A N 1
ATOM 687 C CA . PRO A 1 98 ? 27.064 12.708 42.673 1.00 33.35 98 PRO A CA 1
ATOM 688 C C . PRO A 1 98 ? 27.640 13.760 41.717 1.00 33.43 98 PRO A C 1
ATOM 689 O O . PRO A 1 98 ? 27.796 14.926 42.102 1.00 33.90 98 PRO A O 1
ATOM 693 N N . ALA A 1 99 ? 27.958 13.369 40.483 1.00 32.17 99 ALA A N 1
ATOM 694 C CA . ALA A 1 99 ? 28.498 14.334 39.535 1.00 32.13 99 ALA A CA 1
ATOM 695 C C . ALA A 1 99 ? 27.327 15.183 39.078 1.00 33.84 99 ALA A C 1
ATOM 696 O O . ALA A 1 99 ? 26.226 14.672 38.912 1.00 34.93 99 ALA A O 1
ATOM 698 N N . ILE A 1 100 ? 27.549 16.481 38.891 1.00 35.41 100 ILE A N 1
ATOM 699 C CA . ILE A 1 100 ? 26.468 17.368 38.479 1.00 36.21 100 ILE A CA 1
ATOM 700 C C . ILE A 1 100 ? 26.213 17.233 36.986 1.00 37.92 100 ILE A C 1
ATOM 701 O O . ILE A 1 100 ? 25.072 17.093 36.571 1.00 39.7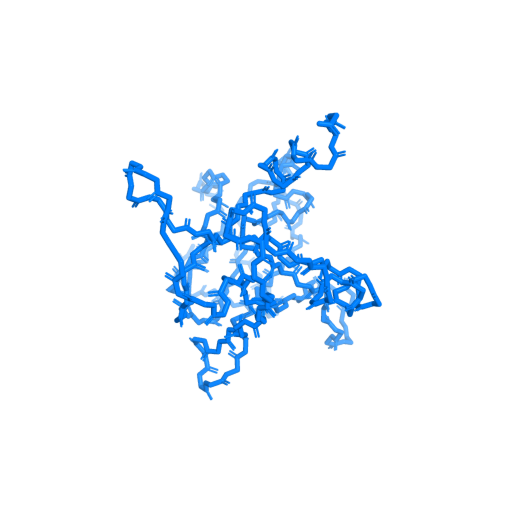6 100 ILE A O 1
ATOM 706 N N . CYS A 1 101 ? 27.265 17.281 36.174 1.00 39.03 101 CYS A N 1
ATOM 707 C CA . CYS A 1 101 ? 27.093 17.119 34.737 1.00 40.37 101 CYS A CA 1
ATOM 708 C C . CYS A 1 101 ? 26.459 15.744 34.563 1.00 40.95 101 CYS A C 1
ATOM 709 O O . CYS A 1 101 ? 27.033 14.745 34.970 1.00 41.34 101 CYS A O 1
ATOM 712 N N . ASP A 1 102 ? 25.265 15.713 33.976 1.00 43.15 102 ASP A N 1
ATOM 713 C CA . ASP A 1 102 ? 24.497 14.485 33.760 1.00 43.00 102 ASP A CA 1
ATOM 714 C C . ASP A 1 102 ? 25.268 13.310 33.184 1.00 43.77 102 ASP A C 1
ATOM 715 O O . ASP A 1 102 ? 25.142 12.188 33.677 1.00 42.86 102 ASP A O 1
ATOM 720 N N . LYS A 1 103 ? 26.061 13.556 32.145 1.00 45.19 103 LYS A N 1
ATOM 721 C CA . LYS A 1 103 ? 26.808 12.468 31.519 1.00 46.69 103 LYS A CA 1
ATOM 722 C C . LYS A 1 103 ? 27.897 11.933 32.433 1.00 45.84 103 LYS A C 1
ATOM 723 O O . LYS A 1 103 ? 28.242 10.752 32.387 1.00 46.83 103 LYS A O 1
ATOM 729 N N . ALA A 1 104 ? 28.428 12.809 33.273 1.00 45.25 104 ALA A N 1
ATOM 730 C CA . ALA A 1 104 ? 29.469 12.430 34.221 1.00 43.57 104 ALA A CA 1
ATOM 731 C C . ALA A 1 104 ? 28.931 11.463 35.284 1.00 41.52 104 ALA A C 1
ATOM 732 O O . ALA A 1 104 ? 29.644 10.558 35.718 1.00 40.87 104 ALA A O 1
ATOM 734 N N . ARG A 1 105 ? 27.676 11.654 35.689 1.00 39.87 105 ARG A N 1
ATOM 735 C CA . ARG A 1 105 ? 27.058 10.799 36.697 1.00 40.33 105 ARG A CA 1
ATOM 736 C C . ARG A 1 105 ? 26.793 9.394 36.168 1.00 41.76 105 ARG A C 1
ATOM 737 O O . ARG A 1 105 ? 26.632 8.446 36.937 1.00 41.42 105 ARG A O 1
ATOM 745 N N . GLN A 1 106 ? 26.727 9.271 34.848 1.00 43.56 106 GLN A N 1
ATOM 746 C CA . GLN A 1 106 ? 26.523 7.979 34.211 1.00 44.77 106 GLN A CA 1
ATOM 747 C C . GLN A 1 106 ? 27.853 7.243 34.292 1.00 44.59 106 GLN A C 1
ATOM 748 O O . GLN A 1 106 ? 27.927 6.111 34.773 1.00 44.87 106 GLN A O 1
ATOM 754 N N . LYS A 1 107 ? 28.907 7.904 33.824 1.00 43.14 107 LYS A N 1
ATOM 755 C CA . LYS A 1 107 ? 30.230 7.315 33.854 1.00 43.40 107 LYS A CA 1
ATOM 756 C C . LYS A 1 107 ? 30.653 7.042 35.287 1.00 44.64 107 LYS A C 1
ATOM 757 O O . LYS A 1 107 ? 31.542 6.224 35.529 1.00 46.00 107 LYS A O 1
ATOM 763 N N . GLN A 1 108 ? 30.019 7.727 36.236 1.00 44.62 108 GLN A N 1
ATOM 764 C CA . GLN A 1 108 ? 30.355 7.561 37.646 1.00 44.49 108 GLN A CA 1
ATOM 765 C C . GLN A 1 108 ? 29.756 6.290 38.250 1.00 45.27 108 GLN A C 1
ATOM 766 O O . GLN A 1 108 ? 30.456 5.514 38.902 1.00 44.95 108 GLN A O 1
ATOM 772 N N . GLN A 1 109 ? 28.463 6.076 38.025 1.00 46.40 109 GLN A N 1
ATOM 773 C CA . GLN A 1 109 ? 27.769 4.903 38.563 1.00 46.78 109 GLN A CA 1
ATOM 774 C C . GLN A 1 109 ? 28.413 3.582 38.134 1.00 46.53 109 GLN A C 1
ATOM 775 O O . GLN A 1 109 ? 28.094 2.518 38.664 1.00 46.39 109 GLN A O 1
ATOM 781 N N . ARG A 1 110 ? 29.322 3.658 37.173 1.00 46.42 110 ARG A N 1
ATOM 782 C CA . ARG A 1 110 ? 30.012 2.477 36.693 1.00 46.49 110 ARG A CA 1
ATOM 783 C C . ARG A 1 110 ? 31.296 2.248 37.480 1.00 48.10 110 ARG A C 1
ATOM 784 O O . ARG A 1 110 ? 31.721 1.115 37.669 1.00 49.37 110 ARG A O 1
ATOM 792 N N . LYS A 1 111 ? 31.924 3.322 37.936 1.00 49.39 111 LYS A N 1
ATOM 793 C CA . LYS A 1 111 ? 33.156 3.188 38.692 1.00 50.57 111 LYS A CA 1
ATOM 794 C C . LYS A 1 111 ? 32.942 2.315 39.942 1.00 52.14 111 LYS A C 1
ATOM 795 O O . LYS A 1 111 ? 31.851 2.310 40.525 1.00 52.43 111 LYS A O 1
ATOM 801 N N . SER A 1 112 ? 33.977 1.558 40.325 1.00 53.40 112 SER A N 1
ATOM 802 C CA . SER A 1 112 ? 33.923 0.657 41.491 1.00 52.46 112 SER A CA 1
ATOM 803 C C . SER A 1 112 ? 34.142 1.407 42.798 1.00 52.72 112 SER A C 1
ATOM 804 O O . SER A 1 112 ? 34.774 2.469 42.822 1.00 51.93 112 SER A O 1
ATOM 807 N N . CYS A 1 113 ? 33.625 0.840 43.884 1.00 52.58 113 CYS A N 1
ATOM 808 C CA . CYS A 1 113 ? 33.761 1.458 45.193 1.00 52.30 113 CYS A CA 1
ATOM 809 C C . CYS A 1 113 ? 35.229 1.589 45.575 1.00 53.42 113 CYS A C 1
ATOM 810 O O . CYS A 1 113 ? 36.052 0.716 45.269 1.00 54.09 113 CYS A O 1
ATOM 813 N N . PRO A 1 114 ? 35.582 2.702 46.235 1.00 53.49 114 PRO A N 1
ATOM 814 C CA . PRO A 1 114 ? 36.953 2.975 46.665 1.00 54.20 114 PRO A CA 1
ATOM 815 C C . PRO A 1 114 ? 37.328 2.215 47.929 1.00 55.24 114 PRO A C 1
ATOM 816 O O . PRO A 1 114 ? 38.494 2.199 48.334 1.00 54.51 114 PRO A O 1
ATOM 820 N N . ASN A 1 115 ? 36.327 1.585 48.541 1.00 57.02 115 ASN A N 1
ATOM 821 C CA . ASN A 1 115 ? 36.532 0.823 49.762 1.00 58.81 115 ASN A CA 1
ATOM 822 C C . ASN A 1 115 ? 36.525 -0.674 49.501 1.00 59.01 115 ASN A C 1
ATOM 823 O O . ASN A 1 115 ? 37.584 -1.297 49.436 1.00 58.57 115 ASN A O 1
ATOM 828 N N . CYS A 1 116 ? 35.332 -1.247 49.352 1.00 59.46 116 CYS A N 1
ATOM 829 C CA . CYS A 1 116 ? 35.205 -2.682 49.113 1.00 60.84 116 CYS A CA 1
ATOM 830 C C . CYS A 1 116 ? 35.297 -3.025 47.633 1.00 60.24 116 CYS A C 1
ATOM 831 O O . CYS A 1 116 ? 35.028 -4.151 47.223 1.00 60.41 116 CYS A O 1
ATOM 834 N N . ASN A 1 117 ? 35.660 -2.043 46.827 1.00 60.43 117 ASN A N 1
ATOM 835 C CA . ASN A 1 117 ? 35.799 -2.255 45.398 1.00 59.65 117 ASN A CA 1
ATOM 836 C C . ASN A 1 117 ? 34.547 -2.854 44.747 1.00 58.29 117 ASN A C 1
ATOM 837 O O . ASN A 1 117 ? 34.622 -3.418 43.656 1.00 58.23 117 ASN A O 1
ATOM 842 N N . GLY A 1 118 ? 33.401 -2.730 45.410 1.00 56.35 118 GLY A N 1
ATOM 843 C CA . GLY A 1 118 ? 32.173 -3.260 44.849 1.00 54.71 118 GLY A CA 1
ATOM 844 C C . GLY A 1 118 ? 31.520 -2.267 43.904 1.00 54.66 118 GLY A C 1
ATOM 845 O O . GLY A 1 118 ? 32.150 -1.288 43.510 1.00 55.12 118 GLY A O 1
ATOM 846 N N . PRO A 1 119 ? 30.258 -2.495 43.510 1.00 54.16 119 PRO A N 1
ATOM 847 C CA . PRO A 1 119 ? 29.509 -1.616 42.606 1.00 53.13 119 PRO A CA 1
ATOM 848 C C . PRO A 1 119 ? 28.829 -0.453 43.324 1.00 52.25 119 PRO A C 1
ATOM 849 O O . PRO A 1 119 ? 28.355 -0.594 44.451 1.00 51.27 119 PRO A O 1
ATOM 853 N N . LEU A 1 120 ? 28.778 0.694 42.655 1.00 52.16 120 LEU A N 1
ATOM 854 C CA . LEU A 1 120 ? 28.170 1.889 43.223 1.00 51.70 120 LEU A CA 1
ATOM 855 C C . LEU A 1 120 ? 26.708 1.996 42.808 1.00 52.31 120 LEU A C 1
ATOM 856 O O . LEU A 1 120 ? 26.319 1.494 41.755 1.00 53.76 120 LEU A O 1
ATOM 861 N N . LYS A 1 121 ? 25.903 2.649 43.640 1.00 52.06 121 LYS A N 1
ATOM 862 C CA . LYS A 1 121 ? 24.478 2.817 43.374 1.00 51.65 121 LYS A CA 1
ATOM 863 C C . LYS A 1 121 ? 24.083 4.238 43.683 1.00 50.76 121 LYS A C 1
ATOM 864 O O . LYS A 1 121 ? 24.442 4.766 44.730 1.00 51.77 121 LYS A O 1
ATOM 870 N N . LEU A 1 122 ? 23.348 4.865 42.776 1.00 49.36 122 LEU A N 1
ATOM 871 C CA . LEU A 1 122 ? 22.928 6.234 43.015 1.00 48.91 122 LEU A CA 1
ATOM 872 C C . LEU A 1 122 ? 21.546 6.319 43.634 1.00 48.79 122 LEU A C 1
ATOM 873 O O . LEU A 1 122 ? 20.531 6.140 42.964 1.00 49.75 122 LEU A O 1
ATOM 878 N N . ILE A 1 123 ? 21.518 6.589 44.928 1.00 48.46 123 ILE A N 1
ATOM 879 C CA . ILE A 1 123 ? 20.267 6.741 45.641 1.00 47.51 123 ILE A CA 1
ATOM 880 C C . ILE A 1 123 ? 19.836 8.180 45.398 1.00 46.56 123 ILE A C 1
ATOM 881 O O . ILE A 1 123 ? 20.585 9.116 45.709 1.00 48.29 123 ILE A O 1
ATOM 886 N N . PRO A 1 124 ? 18.646 8.380 44.811 1.00 44.21 124 PRO A N 1
ATOM 887 C CA . PRO A 1 124 ? 18.157 9.734 44.546 1.00 43.14 124 PRO A CA 1
ATOM 888 C C . PRO A 1 124 ? 17.380 10.339 45.722 1.00 42.44 124 PRO A C 1
ATOM 889 O O . PRO A 1 124 ? 16.946 9.637 46.626 1.00 42.44 124 PRO A O 1
ATOM 893 N N . CYS A 1 125 ? 17.215 11.653 45.695 1.00 42.54 125 CYS A N 1
ATOM 894 C CA . CYS A 1 125 ? 16.507 12.362 46.741 1.00 42.91 125 CYS A CA 1
ATOM 895 C C . CYS A 1 125 ? 15.031 12.363 46.419 1.00 45.62 125 CYS A C 1
ATOM 896 O O . CYS A 1 125 ? 14.616 11.892 45.365 1.00 46.44 125 CYS A O 1
ATOM 899 N N . ARG A 1 126 ? 14.233 12.893 47.334 1.00 49.04 126 ARG A N 1
ATOM 900 C CA . ARG A 1 126 ? 12.792 12.960 47.129 1.00 53.00 126 ARG A CA 1
ATOM 901 C C . ARG A 1 126 ? 12.072 13.412 48.396 1.00 54.21 126 ARG A C 1
ATOM 902 O O . ARG A 1 126 ? 10.912 13.062 48.614 1.00 55.09 126 ARG A O 1
ATOM 910 N N . GLY A 1 127 ? 12.765 14.202 49.214 1.00 55.47 127 GLY A N 1
ATOM 911 C CA . GLY A 1 127 ? 12.196 14.692 50.455 1.00 56.52 127 GLY A CA 1
ATOM 912 C C . GLY A 1 127 ? 11.126 15.737 50.247 1.00 57.91 127 GLY A C 1
ATOM 913 O O . GLY A 1 127 ? 10.881 16.558 51.124 1.00 57.87 127 GLY A O 1
ATOM 914 N N . HIS A 1 128 ? 10.491 15.705 49.082 1.00 59.87 128 HIS A N 1
ATOM 915 C CA . HIS A 1 128 ? 9.428 16.648 48.748 1.00 62.63 128 HIS A CA 1
ATOM 916 C C . HIS A 1 128 ? 8.354 15.950 47.917 1.00 63.89 128 HIS A C 1
ATOM 917 O O . HIS A 1 128 ? 8.502 15.803 46.700 1.00 64.11 128 HIS A O 1
ATOM 924 N N . GLY A 1 129 ? 7.276 15.521 48.571 1.00 64.77 129 GLY A N 1
ATOM 925 C CA . GLY A 1 129 ? 6.205 14.845 47.856 1.00 65.00 129 GLY A CA 1
ATOM 926 C C . GLY A 1 129 ? 6.733 13.717 46.989 1.00 64.47 129 GLY A C 1
ATOM 927 O O . GLY A 1 129 ? 6.078 13.288 46.034 1.00 63.97 129 GLY A O 1
ATOM 928 N N . GLY A 1 130 ? 7.931 13.247 47.332 1.00 64.64 130 GLY A N 1
ATOM 929 C CA . GLY A 1 130 ? 8.567 12.168 46.603 1.00 63.67 130 GLY A CA 1
ATOM 930 C C . GLY A 1 130 ? 9.455 12.618 45.460 1.00 63.53 130 GLY A C 1
ATOM 931 O O . GLY A 1 130 ? 9.893 11.793 44.662 1.00 63.95 130 GLY A O 1
ATOM 932 N N . PHE A 1 131 ? 9.714 13.919 45.363 1.00 62.70 131 PHE A N 1
ATOM 933 C CA . PHE A 1 131 ? 10.566 14.450 44.300 1.00 63.25 131 PHE A CA 1
ATOM 934 C C . PHE A 1 131 ? 11.810 15.084 44.907 1.00 61.86 131 PHE A C 1
ATOM 935 O O . PHE A 1 131 ? 11.760 15.604 46.020 1.00 62.95 131 PHE A O 1
ATOM 943 N N . PRO A 1 132 ? 12.941 15.061 44.181 1.00 59.55 132 PRO A N 1
ATOM 944 C CA . PRO A 1 132 ? 14.188 15.650 44.681 1.00 57.23 132 PRO A CA 1
ATOM 945 C C . PRO A 1 132 ? 13.974 17.023 45.316 1.00 54.94 132 PRO A C 1
ATOM 946 O O . PRO A 1 132 ? 13.287 17.867 44.754 1.00 54.95 132 PRO A O 1
ATOM 950 N N . VAL A 1 133 ? 14.547 17.234 46.496 1.00 52.74 133 VAL A N 1
ATOM 951 C CA . VAL A 1 133 ? 14.416 18.509 47.193 1.00 51.19 133 VAL A CA 1
ATOM 952 C C . VAL A 1 133 ? 14.921 19.610 46.272 1.00 51.28 133 VAL A C 1
ATOM 953 O O . VAL A 1 133 ? 15.912 19.421 45.559 1.00 50.99 133 VAL A O 1
ATOM 957 N N . THR A 1 134 ? 14.241 20.756 46.289 1.00 50.53 134 THR A N 1
ATOM 958 C CA . THR A 1 134 ? 14.626 21.885 45.450 1.00 48.86 134 THR A CA 1
ATOM 959 C C . THR A 1 134 ? 15.010 23.116 46.252 1.00 48.35 134 THR A C 1
ATOM 960 O O . THR A 1 134 ? 14.666 23.247 47.426 1.00 48.23 134 THR A O 1
ATOM 964 N N . ASN A 1 135 ? 15.733 24.010 45.592 1.00 48.13 135 ASN A N 1
ATOM 965 C CA . ASN A 1 135 ? 16.205 25.256 46.180 1.00 48.40 135 ASN A CA 1
ATOM 966 C C . ASN A 1 135 ? 15.800 26.384 45.246 1.00 48.11 135 ASN A C 1
ATOM 967 O O . ASN A 1 135 ? 15.391 26.129 44.113 1.00 49.08 135 ASN A O 1
ATOM 972 N N . PHE A 1 136 ? 15.909 27.623 45.722 1.00 47.66 136 PHE A N 1
ATOM 973 C CA . PHE A 1 136 ? 15.561 28.797 44.924 1.00 46.02 136 PHE A CA 1
ATOM 974 C C . PHE A 1 136 ? 16.370 30.012 45.293 1.00 45.51 136 PHE A C 1
ATOM 975 O O . PHE A 1 136 ? 16.350 30.455 46.430 1.00 44.11 136 PHE A O 1
ATOM 983 N N . TRP A 1 137 ? 17.069 30.559 44.314 1.00 47.04 137 TRP A N 1
ATOM 984 C CA . TRP A 1 137 ? 17.872 31.735 44.553 1.00 50.35 137 TRP A CA 1
ATOM 985 C C . TRP A 1 137 ? 17.406 32.903 43.680 1.00 51.41 137 TRP A C 1
ATOM 986 O O . TRP A 1 137 ? 17.104 32.738 42.500 1.00 51.55 137 TRP A O 1
ATOM 997 N N . ARG A 1 138 ? 17.356 34.086 44.286 1.00 53.24 138 ARG A N 1
ATOM 998 C CA . ARG A 1 138 ? 16.919 35.315 43.628 1.00 53.83 138 ARG A CA 1
ATOM 999 C C . ARG A 1 138 ? 17.619 36.504 44.271 1.00 54.75 138 ARG A C 1
ATOM 1000 O O . ARG A 1 138 ? 17.525 36.699 45.477 1.00 55.10 138 ARG A O 1
ATOM 1008 N N . HIS A 1 139 ? 18.320 37.292 43.464 1.00 56.80 139 HIS A N 1
ATOM 1009 C CA . HIS A 1 139 ? 19.018 38.470 43.967 1.00 59.12 139 HIS A CA 1
ATOM 1010 C C . HIS A 1 139 ? 18.120 39.717 43.865 1.00 61.29 139 HIS A C 1
ATOM 1011 O O . HIS A 1 139 ? 17.691 40.104 42.772 1.00 60.96 139 HIS A O 1
ATOM 1018 N N . ASP A 1 140 ? 17.827 40.332 45.014 1.00 63.84 140 ASP A N 1
ATOM 1019 C CA . ASP A 1 140 ? 16.960 41.516 45.057 1.00 65.69 140 ASP A CA 1
ATOM 1020 C C . ASP A 1 140 ? 17.662 42.786 45.556 1.00 65.77 140 ASP A C 1
ATOM 1021 O O . ASP A 1 140 ? 17.257 43.406 46.541 1.00 65.01 140 ASP A O 1
ATOM 1026 N N . GLY A 1 141 ? 18.720 43.164 44.853 1.00 66.53 141 GLY A N 1
ATOM 1027 C CA . GLY A 1 141 ? 19.456 44.356 45.207 1.00 66.62 141 GLY A CA 1
ATOM 1028 C C . GLY A 1 141 ? 20.599 44.144 46.171 1.00 66.84 141 GLY A C 1
ATOM 1029 O O . GLY A 1 141 ? 21.639 43.588 45.820 1.00 66.69 141 GLY A O 1
ATOM 1030 N N . ARG A 1 142 ? 20.387 44.596 47.400 1.00 67.99 142 ARG A N 1
ATOM 1031 C CA . ARG A 1 142 ? 21.385 44.517 48.466 1.00 68.57 142 ARG A CA 1
ATOM 1032 C C . ARG A 1 142 ? 21.655 43.090 48.939 1.00 66.71 142 ARG A C 1
ATOM 1033 O O . ARG A 1 142 ? 22.644 42.834 49.643 1.00 66.50 142 ARG A O 1
ATOM 1041 N N . PHE A 1 143 ? 20.783 42.162 48.553 1.00 63.72 143 PHE A N 1
ATOM 1042 C CA . PHE A 1 143 ? 20.967 40.787 48.968 1.00 60.39 143 PHE A CA 1
ATOM 1043 C C . PHE A 1 143 ? 20.362 39.711 48.094 1.00 58.08 143 PHE A C 1
ATOM 1044 O O . PHE A 1 143 ? 19.568 39.967 47.190 1.00 56.83 143 PHE A O 1
ATOM 1052 N N . ILE A 1 144 ? 20.782 38.492 48.407 1.00 56.42 144 ILE A N 1
ATOM 1053 C CA . ILE A 1 144 ? 20.360 37.272 47.741 1.00 54.01 144 ILE A CA 1
ATOM 1054 C C . ILE A 1 144 ? 19.421 36.535 48.688 1.00 52.38 144 ILE A C 1
ATOM 1055 O O . ILE A 1 144 ? 19.785 36.224 49.818 1.00 51.48 144 ILE A O 1
ATOM 1060 N N . PHE A 1 145 ? 18.205 36.281 48.226 1.00 51.79 145 PHE A N 1
ATOM 1061 C CA . PHE A 1 145 ? 17.224 35.578 49.026 1.00 52.32 145 PHE A CA 1
ATOM 1062 C C . PHE A 1 145 ? 17.329 34.104 48.752 1.00 52.01 145 PHE A C 1
ATOM 1063 O O . PHE A 1 145 ? 17.641 33.712 47.634 1.00 52.24 145 PHE A O 1
ATOM 1071 N N . PHE A 1 146 ? 17.075 33.292 49.777 1.00 51.23 146 PHE A N 1
ATOM 1072 C CA . PHE A 1 146 ? 17.139 31.835 49.658 1.00 49.53 146 PHE A CA 1
ATOM 1073 C C . PHE A 1 146 ? 15.851 31.179 50.160 1.00 48.76 146 PHE A C 1
ATOM 1074 O O . PHE A 1 146 ? 15.204 31.668 51.083 1.00 48.94 146 PHE A O 1
ATOM 1082 N N . GLN A 1 147 ? 15.474 30.072 49.541 1.00 47.74 147 GLN A N 1
ATOM 1083 C CA . GLN A 1 147 ? 14.292 29.354 49.962 1.00 47.40 147 GLN A CA 1
ATOM 1084 C C . GLN A 1 147 ? 14.365 27.980 49.372 1.00 48.46 147 GLN A C 1
ATOM 1085 O O . GLN A 1 147 ? 14.753 27.822 48.226 1.00 50.37 147 GLN A O 1
ATOM 1091 N N . SER A 1 148 ? 13.999 26.977 50.149 1.00 49.72 148 SER A N 1
ATOM 1092 C CA . SE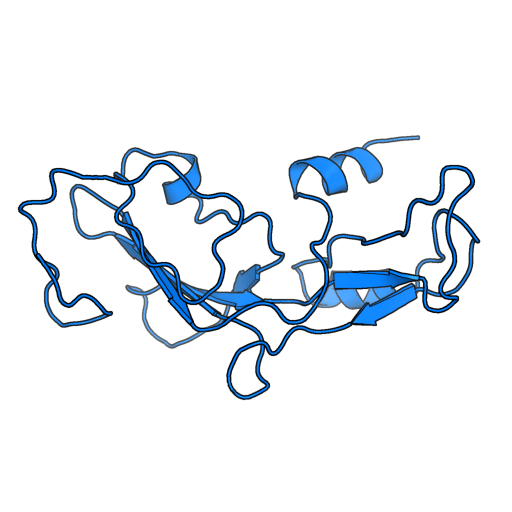R A 1 148 ? 14.050 25.614 49.657 1.00 51.25 148 SER A CA 1
ATOM 1093 C C . SER A 1 148 ? 12.733 24.914 49.925 1.00 52.36 148 SER A C 1
ATOM 1094 O O . SER A 1 148 ? 11.939 25.364 50.750 1.00 52.76 148 SER A O 1
ATOM 1097 N N . LYS A 1 149 ? 12.495 23.815 49.224 1.00 53.37 149 LYS A N 1
ATOM 1098 C CA . LYS A 1 149 ? 11.274 23.072 49.435 1.00 55.66 149 LYS A CA 1
ATOM 1099 C C . LYS A 1 149 ? 11.529 21.582 49.611 1.00 56.83 149 LYS A C 1
ATOM 1100 O O . LYS A 1 149 ? 11.794 20.865 48.644 1.00 58.00 149 LYS A O 1
ATOM 1106 N N . GLY A 1 150 ? 11.456 21.124 50.859 1.00 57.43 150 GLY A N 1
ATOM 1107 C CA . GLY A 1 150 ? 11.665 19.714 51.152 1.00 57.73 150 GLY A CA 1
ATOM 1108 C C . GLY A 1 150 ? 12.572 19.400 52.331 1.00 57.66 150 GLY A C 1
ATOM 1109 O O . GLY A 1 150 ? 12.989 20.277 53.087 1.00 58.26 150 GLY A O 1
ATOM 1110 N N . GLU A 1 151 ? 12.874 18.119 52.485 1.00 57.54 151 GLU A N 1
ATOM 1111 C CA . GLU A 1 151 ? 13.738 17.658 53.554 1.00 57.03 151 GLU A CA 1
ATOM 1112 C C . GLU A 1 151 ? 14.371 16.383 53.030 1.00 55.20 151 GLU A C 1
ATOM 1113 O O . GLU A 1 151 ? 13.686 15.389 52.781 1.00 55.10 151 GLU A O 1
ATOM 1119 N N . HIS A 1 152 ? 15.681 16.433 52.847 1.00 53.00 152 HIS A N 1
ATOM 1120 C CA . HIS A 1 152 ? 16.441 15.319 52.310 1.00 51.23 152 HIS A CA 1
ATOM 1121 C C . HIS A 1 152 ? 16.240 14.001 53.058 1.00 51.40 152 HIS A C 1
ATOM 1122 O O . HIS A 1 152 ? 16.568 13.890 54.237 1.00 52.94 152 HIS A O 1
ATOM 1129 N N . ASP A 1 153 ? 15.699 13.008 52.351 1.00 50.25 153 ASP A N 1
ATOM 1130 C CA . ASP A 1 153 ? 15.433 11.676 52.892 1.00 48.22 153 ASP A CA 1
ATOM 1131 C C . ASP A 1 153 ? 16.525 10.708 52.441 1.00 47.27 153 ASP A C 1
ATOM 1132 O O . ASP A 1 153 ? 16.249 9.633 51.906 1.00 48.24 153 ASP A O 1
ATOM 1137 N N . HIS A 1 154 ? 17.772 11.100 52.659 1.00 44.97 154 HIS A N 1
ATOM 1138 C CA . HIS A 1 154 ? 18.913 10.291 52.269 1.00 43.70 154 HIS A CA 1
ATOM 1139 C C . HIS A 1 154 ? 20.136 10.978 52.862 1.00 43.14 154 HIS A C 1
ATOM 1140 O O . HIS A 1 154 ? 20.171 12.208 52.978 1.00 43.88 154 HIS A O 1
ATOM 1147 N N . PRO A 1 155 ? 21.156 10.196 53.243 1.00 41.45 155 PRO A N 1
ATOM 1148 C CA . PRO A 1 155 ? 22.399 10.704 53.832 1.00 41.04 155 PRO A CA 1
ATOM 1149 C C . PRO A 1 155 ? 23.195 11.710 52.992 1.00 41.32 155 PRO A C 1
ATOM 1150 O O . PRO A 1 155 ? 23.190 11.672 51.757 1.00 42.71 155 PRO A O 1
ATOM 1154 N N . ARG A 1 156 ? 23.886 12.607 53.691 1.00 40.87 156 ARG A N 1
ATOM 1155 C CA . ARG A 1 156 ? 24.683 13.671 53.082 1.00 39.85 156 ARG A CA 1
ATOM 1156 C C . ARG A 1 156 ? 25.943 13.270 52.319 1.00 38.29 156 ARG A C 1
ATOM 1157 O O . ARG A 1 156 ? 26.801 12.583 52.857 1.00 39.04 156 ARG A O 1
ATOM 1165 N N . PRO A 1 157 ? 26.089 13.739 51.069 1.00 37.08 157 PRO A N 1
ATOM 1166 C CA . PRO A 1 157 ? 27.273 13.414 50.267 1.00 36.47 157 PRO A CA 1
ATOM 1167 C C . PRO A 1 157 ? 28.508 14.089 50.850 1.00 35.97 157 PRO A C 1
ATOM 1168 O O . PRO A 1 157 ? 28.427 14.719 51.888 1.00 37.81 157 PRO A O 1
ATOM 1172 N N . GLU A 1 158 ? 29.654 13.944 50.202 1.00 36.56 158 GLU A N 1
ATOM 1173 C CA . GLU A 1 158 ? 30.848 14.616 50.679 1.00 38.27 158 GLU A CA 1
ATOM 1174 C C . GLU A 1 158 ? 30.708 15.983 50.051 1.00 39.58 158 GLU A C 1
ATOM 1175 O O . GLU A 1 158 ? 29.990 16.129 49.070 1.00 40.87 158 GLU A O 1
ATOM 1181 N N . THR A 1 159 ? 31.389 16.984 50.590 1.00 40.80 159 THR A N 1
ATOM 1182 C CA . THR A 1 159 ? 31.286 18.329 50.040 1.00 41.65 159 THR A CA 1
ATOM 1183 C C . THR A 1 159 ? 32.085 18.522 48.784 1.00 42.70 159 THR A C 1
ATOM 1184 O O . THR A 1 159 ? 33.025 17.779 48.519 1.00 43.77 159 THR A O 1
ATOM 1188 N N . LYS A 1 160 ? 31.719 19.541 48.020 1.00 43.32 160 LYS A N 1
ATOM 1189 C CA . LYS A 1 160 ? 32.444 19.862 46.804 1.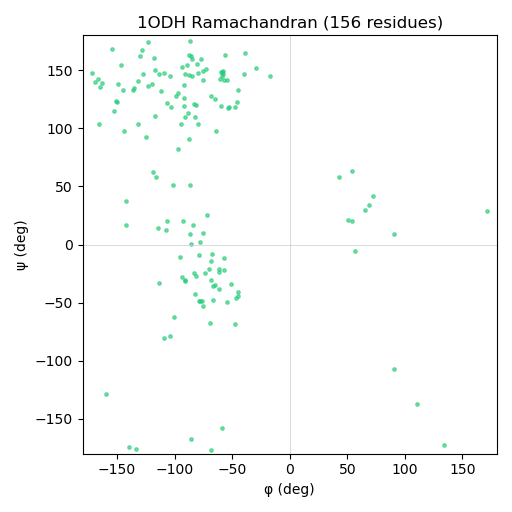00 45.16 160 LYS A CA 1
ATOM 1190 C C . LYS A 1 160 ? 33.910 19.792 47.199 1.00 47.00 160 LYS A C 1
ATOM 1191 O O . LYS A 1 160 ? 34.738 19.218 46.497 1.00 46.61 160 LYS A O 1
ATOM 1197 N N . LEU A 1 161 ? 34.195 20.374 48.361 1.00 50.39 161 LEU A N 1
ATOM 1198 C CA . LEU A 1 161 ? 35.537 20.427 48.934 1.00 53.17 161 LEU A CA 1
ATOM 1199 C C . LEU A 1 161 ? 36.112 19.038 49.223 1.00 55.12 161 LEU A C 1
ATOM 1200 O O . LEU A 1 161 ? 37.310 18.795 49.009 1.00 55.54 161 LEU A O 1
ATOM 1205 N N . GLU A 1 162 ? 35.259 18.129 49.693 1.00 56.77 162 GLU A N 1
ATOM 1206 C CA . GLU A 1 162 ? 35.687 16.770 50.009 1.00 58.80 162 GLU A CA 1
ATOM 1207 C C . GLU A 1 162 ? 35.866 15.977 48.734 1.00 59.92 162 GLU A C 1
ATOM 1208 O O . GLU A 1 162 ? 36.879 15.308 48.545 1.00 60.72 162 GLU A O 1
ATOM 1214 N N . ALA A 1 163 ? 34.866 16.055 47.866 1.00 61.46 163 ALA A N 1
ATOM 1215 C CA . ALA A 1 163 ? 34.873 15.342 46.600 1.00 64.05 163 ALA A CA 1
ATOM 1216 C C . ALA A 1 163 ? 36.122 15.641 45.782 1.00 66.45 163 ALA A C 1
ATOM 1217 O O . ALA A 1 163 ? 36.793 14.724 45.298 1.00 65.94 163 ALA A O 1
ATOM 1219 N N . GLU A 1 164 ? 36.427 16.928 45.633 1.00 69.83 164 GLU A N 1
ATOM 1220 C CA . GLU A 1 164 ? 37.593 17.367 44.868 1.00 72.77 164 GLU A CA 1
ATOM 1221 C C . GLU A 1 164 ? 38.899 16.852 45.471 1.00 73.13 164 GLU A C 1
ATOM 1222 O O . GLU A 1 164 ? 39.918 16.744 44.776 1.00 72.06 164 GLU A O 1
ATOM 1228 N N . ALA A 1 165 ? 38.859 16.547 46.768 1.00 73.61 165 ALA A N 1
ATOM 1229 C CA . ALA A 1 165 ? 40.019 16.022 47.481 1.00 73.43 165 ALA A CA 1
ATOM 1230 C C . ALA A 1 165 ? 40.354 14.656 46.901 1.00 73.42 165 ALA A C 1
ATOM 1231 O O . ALA A 1 165 ? 41.512 14.271 46.805 1.00 73.81 165 ALA A O 1
ATOM 1233 N N . ARG A 1 166 ? 39.328 13.920 46.512 1.00 73.56 166 ARG A N 1
ATOM 1234 C CA . ARG A 1 166 ? 39.541 12.610 45.940 1.00 74.19 166 ARG A CA 1
ATOM 1235 C C . ARG A 1 166 ? 40.192 12.729 44.579 1.00 76.97 166 ARG A C 1
ATOM 1236 O O . ARG A 1 166 ? 41.344 12.338 44.397 1.00 77.23 166 ARG A O 1
ATOM 1244 N N . ARG A 1 167 ? 39.436 13.280 43.634 1.00 80.47 167 ARG A N 1
ATOM 1245 C CA . ARG A 1 167 ? 39.872 13.468 42.250 1.00 83.86 167 ARG A CA 1
ATOM 1246 C C . ARG A 1 167 ? 41.288 14.025 42.127 1.00 85.83 167 ARG A C 1
ATOM 1247 O O . ARG A 1 167 ? 42.061 13.595 41.265 1.00 85.83 167 ARG A O 1
ATOM 1255 N N . ALA A 1 168 ? 41.617 14.985 42.986 1.00 88.18 168 ALA A N 1
ATOM 1256 C CA . ALA A 1 168 ? 42.933 15.614 42.972 1.00 90.35 168 ALA A CA 1
ATOM 1257 C C . ALA A 1 168 ? 43.950 14.847 43.817 1.00 92.10 168 ALA A C 1
ATOM 1258 O O . ALA A 1 168 ? 44.623 15.422 44.680 1.00 92.45 168 ALA A O 1
ATOM 1260 N N . MET A 1 169 ? 44.055 13.545 43.573 1.00 93.91 169 MET A N 1
ATOM 1261 C CA . MET A 1 169 ? 44.999 12.713 44.306 1.00 95.95 169 MET A CA 1
ATOM 1262 C C . MET A 1 169 ? 45.694 11.705 43.416 1.00 97.18 169 MET A C 1
ATOM 1263 O O . MET A 1 169 ? 45.528 11.708 42.196 1.00 97.29 169 MET A O 1
ATOM 1268 N N . LYS A 1 170 ? 46.476 10.839 44.052 1.00 98.50 170 LYS A N 1
ATOM 1269 C CA . LYS A 1 170 ? 47.214 9.800 43.352 1.00 98.81 170 LYS A CA 1
ATOM 1270 C C . LYS A 1 170 ? 46.472 8.471 43.492 1.00 99.00 170 LYS A C 1
ATOM 1271 O O . LYS A 1 170 ? 46.032 7.934 42.452 1.00 98.52 170 LYS A O 1
ATOM 1277 N N . LYS A 1 171 ? 46.327 7.995 44.641 1.00 99.77 171 LYS A N 1
#

Sequence (157 aa):
LSWDINDVKLPQNVKTTDWFQEWPDSYVKHIYSSDDRNAQRHLSSWAMRNTNNHNSRILKKSCLGVVVCSRDCSTEEGRKIYLRPAICDKARQKQQRKSCPNCNGPLKLIPCRGHGGFPVTNFWRHDGRFIFFQSKGEHDHPRPETKLEAEARRAMK

Organism: Mus musculus (NCBI:txid10090)